Protein AF-A0A4Y3PPP7-F1 (afdb_monomer_lite)

Radius of gyration: 18.76 Å; chains: 1; bounding box: 45×21×52 Å

pLDDT: mean 89.16, std 13.16, range [40.22, 98.12]

Structure (mmCIF, N/CA/C/O backbone):
data_AF-A0A4Y3PPP7-F1
#
_entry.id   AF-A0A4Y3PPP7-F1
#
loop_
_atom_site.group_PDB
_atom_site.id
_atom_site.type_symbol
_atom_site.label_atom_id
_atom_site.label_alt_id
_atom_site.label_comp_id
_atom_site.label_asym_id
_atom_site.label_entity_id
_atom_site.label_seq_id
_atom_site.pdbx_PDB_ins_code
_atom_site.Cartn_x
_atom_site.Cartn_y
_atom_site.Cartn_z
_atom_site.occupancy
_atom_site.B_iso_or_equiv
_atom_site.auth_seq_id
_atom_site.auth_comp_id
_atom_site.auth_asym_id
_atom_site.auth_atom_id
_atom_site.pdbx_PDB_model_num
ATOM 1 N N . MET A 1 1 ? 28.582 -3.969 -33.931 1.00 72.75 1 MET A N 1
ATOM 2 C CA . MET A 1 1 ? 28.489 -4.325 -32.490 1.00 72.75 1 MET A CA 1
ATOM 3 C C . MET A 1 1 ? 28.028 -3.141 -31.638 1.00 72.75 1 MET A C 1
ATOM 5 O O . MET A 1 1 ? 27.135 -3.323 -30.822 1.00 72.75 1 MET A O 1
ATOM 9 N N . ILE A 1 2 ? 28.581 -1.937 -31.837 1.00 87.81 2 ILE A N 1
ATOM 10 C CA . ILE A 1 2 ? 28.218 -0.726 -31.073 1.00 87.81 2 ILE A CA 1
ATOM 11 C C . ILE A 1 2 ? 26.752 -0.302 -31.291 1.00 87.81 2 ILE A C 1
ATOM 13 O O . ILE A 1 2 ? 26.110 0.144 -30.345 1.00 87.81 2 ILE A O 1
ATOM 17 N N . ASP A 1 3 ? 26.198 -0.491 -32.492 1.00 93.38 3 ASP A N 1
ATOM 18 C CA . ASP A 1 3 ? 24.822 -0.072 -32.812 1.00 93.38 3 ASP A CA 1
ATOM 19 C C . ASP A 1 3 ? 23.767 -0.836 -32.007 1.00 93.38 3 ASP A C 1
ATOM 21 O O . ASP A 1 3 ? 22.842 -0.233 -31.466 1.00 93.38 3 ASP A O 1
ATOM 25 N N . LEU A 1 4 ? 23.967 -2.146 -31.828 1.00 91.69 4 LEU A N 1
ATOM 26 C CA . LEU A 1 4 ? 23.095 -2.979 -31.000 1.00 91.69 4 LEU A CA 1
ATOM 27 C C . LEU A 1 4 ? 23.133 -2.522 -29.533 1.00 91.69 4 LEU A C 1
ATOM 29 O O . LEU A 1 4 ? 22.097 -2.367 -28.896 1.00 91.69 4 LEU A O 1
ATOM 33 N N . LEU A 1 5 ? 24.323 -2.228 -29.000 1.00 90.62 5 LEU A N 1
ATOM 34 C CA . LEU A 1 5 ? 24.462 -1.726 -27.633 1.00 90.62 5 LEU A CA 1
ATOM 35 C C . LEU A 1 5 ? 23.773 -0.364 -27.454 1.00 90.62 5 LEU A C 1
ATOM 37 O O . LEU A 1 5 ? 23.032 -0.179 -26.493 1.00 90.62 5 LEU A O 1
ATOM 41 N N . ARG A 1 6 ? 23.977 0.577 -28.386 1.00 91.12 6 ARG A N 1
ATOM 42 C CA . ARG A 1 6 ? 23.343 1.907 -28.351 1.00 91.12 6 ARG A CA 1
ATOM 43 C C . ARG A 1 6 ? 21.819 1.831 -28.411 1.00 91.12 6 ARG A C 1
ATOM 45 O O . ARG A 1 6 ? 21.159 2.648 -27.779 1.00 91.12 6 ARG A O 1
ATOM 52 N N . GLN A 1 7 ? 21.271 0.845 -29.116 1.00 92.44 7 GLN A N 1
ATOM 53 C CA . GLN A 1 7 ? 19.828 0.631 -29.194 1.00 92.44 7 GLN A CA 1
ATOM 54 C C . GLN A 1 7 ? 19.231 0.130 -27.867 1.00 92.44 7 GLN A C 1
ATOM 56 O O . GLN A 1 7 ? 18.154 0.574 -27.477 1.00 92.44 7 GLN A O 1
ATOM 61 N N . PHE A 1 8 ? 19.923 -0.764 -27.149 1.00 94.19 8 PHE A N 1
ATOM 62 C CA . PHE A 1 8 ? 19.383 -1.420 -25.947 1.00 94.19 8 PHE A CA 1
ATOM 63 C C . PHE A 1 8 ? 19.863 -0.833 -24.614 1.00 94.19 8 PHE A C 1
ATOM 65 O O . PHE A 1 8 ? 19.302 -1.170 -23.573 1.00 94.19 8 PHE A O 1
ATOM 72 N N . ILE A 1 9 ? 20.846 0.072 -24.600 1.00 93.69 9 ILE A N 1
ATOM 73 C CA . ILE A 1 9 ? 21.402 0.614 -23.348 1.00 93.69 9 ILE A CA 1
ATOM 74 C C . ILE A 1 9 ? 20.351 1.307 -22.463 1.00 93.69 9 ILE A C 1
ATOM 76 O O . ILE A 1 9 ? 20.478 1.296 -21.242 1.00 93.69 9 ILE A O 1
ATOM 80 N N . GLY A 1 10 ? 19.289 1.866 -23.054 1.00 92.00 10 GLY A N 1
ATOM 81 C CA . GLY A 1 10 ? 18.164 2.448 -22.313 1.00 92.00 10 GLY A CA 1
ATOM 82 C C . GLY A 1 10 ? 17.222 1.408 -21.693 1.00 92.00 10 GLY A C 1
ATOM 83 O O . GLY A 1 10 ? 16.594 1.674 -20.671 1.00 92.00 10 GLY A O 1
ATOM 84 N N . TYR A 1 11 ? 17.160 0.196 -22.254 1.00 94.31 11 TYR A N 1
ATOM 85 C CA . TYR A 1 11 ? 16.265 -0.867 -21.788 1.00 94.31 11 TYR A CA 1
ATOM 86 C C . TYR A 1 11 ? 16.607 -1.355 -20.375 1.00 94.31 11 TYR A C 1
ATOM 88 O O . TYR A 1 11 ? 15.732 -1.847 -19.670 1.00 94.31 11 TYR A O 1
ATOM 96 N N . ARG A 1 12 ? 17.846 -1.156 -19.910 1.00 95.19 12 ARG A N 1
ATOM 97 C CA . ARG A 1 12 ? 18.282 -1.551 -18.559 1.00 95.19 12 ARG A CA 1
ATOM 98 C C . 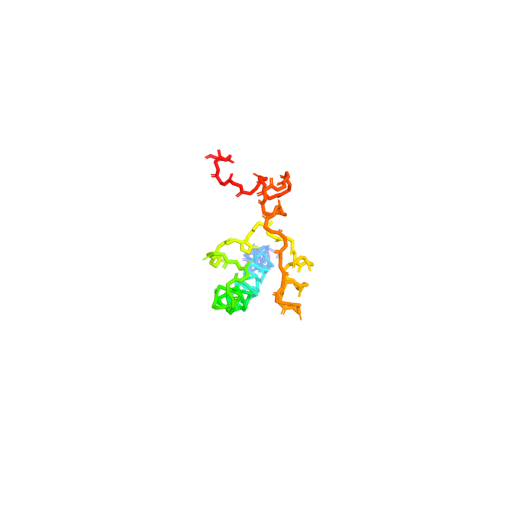ARG A 1 12 ? 17.439 -0.942 -17.427 1.00 95.19 12 ARG A C 1
ATOM 100 O O . ARG A 1 12 ? 17.319 -1.554 -16.375 1.00 95.19 12 ARG A O 1
ATOM 107 N N . GLU A 1 13 ? 16.837 0.230 -17.646 1.00 95.00 13 GLU A N 1
ATOM 108 C CA . GLU A 1 13 ? 15.978 0.913 -16.660 1.00 95.00 13 GLU A CA 1
ATOM 109 C C . GLU A 1 13 ? 14.495 0.535 -16.792 1.00 95.00 13 GLU A C 1
ATOM 111 O O . GLU A 1 13 ? 13.696 0.760 -15.878 1.00 95.00 13 GLU A O 1
ATOM 116 N N . TYR A 1 14 ? 14.105 -0.059 -17.923 1.00 95.56 14 TYR A N 1
ATOM 117 C CA . TYR A 1 14 ? 12.715 -0.399 -18.207 1.00 95.56 14 TYR A CA 1
ATOM 118 C C . TYR A 1 14 ? 12.094 -1.341 -17.156 1.00 95.56 14 TYR A C 1
ATOM 120 O O . TYR A 1 14 ? 10.962 -1.076 -16.740 1.00 95.56 14 TYR A O 1
ATOM 128 N N . PRO A 1 15 ? 12.794 -2.376 -16.639 1.00 96.56 15 PRO A N 1
ATOM 129 C CA . PRO A 1 15 ? 12.254 -3.224 -15.576 1.00 96.56 15 PRO A CA 1
ATOM 130 C C . PRO A 1 15 ? 11.883 -2.446 -14.310 1.00 96.56 15 PRO A C 1
ATOM 132 O O . PRO A 1 15 ? 10.812 -2.669 -13.747 1.00 96.56 15 PRO A O 1
ATOM 135 N N . LYS A 1 16 ? 12.715 -1.480 -13.896 1.00 95.69 16 LYS A N 1
ATOM 136 C CA . LYS A 1 16 ? 12.442 -0.627 -12.730 1.00 95.69 16 LYS A CA 1
ATOM 137 C C . LYS A 1 16 ? 11.186 0.213 -12.952 1.00 95.69 16 LYS A C 1
ATOM 139 O O . LYS A 1 16 ? 10.311 0.244 -12.087 1.00 95.69 16 LYS A O 1
ATOM 144 N N . TYR A 1 17 ? 11.068 0.845 -14.121 1.00 95.94 17 TYR A N 1
ATOM 145 C CA . TYR A 1 17 ? 9.865 1.595 -14.485 1.00 95.94 17 TYR A CA 1
ATOM 146 C C . TYR A 1 17 ? 8.616 0.700 -14.476 1.00 95.94 17 TYR A C 1
ATOM 148 O O . TYR A 1 17 ? 7.583 1.073 -13.920 1.00 95.94 17 TYR A O 1
ATOM 156 N N . GLY A 1 18 ? 8.720 -0.511 -15.030 1.00 97.12 18 GLY A N 1
ATOM 157 C CA . GLY A 1 18 ? 7.636 -1.491 -15.049 1.00 97.12 18 GLY A CA 1
ATOM 158 C C . GLY A 1 18 ? 7.162 -1.900 -13.651 1.00 97.12 18 GLY A C 1
ATOM 159 O O . GLY A 1 18 ? 5.954 -1.969 -13.417 1.00 97.12 18 GLY A O 1
ATOM 160 N N . ILE A 1 19 ? 8.091 -2.123 -12.717 1.00 97.56 19 ILE A N 1
ATOM 161 C CA . ILE A 1 19 ? 7.784 -2.455 -11.318 1.00 97.56 19 ILE A CA 1
ATOM 162 C C . ILE A 1 19 ? 7.050 -1.294 -10.638 1.00 97.56 19 ILE A C 1
ATOM 164 O O . ILE A 1 19 ? 5.941 -1.484 -10.140 1.00 97.56 19 ILE A O 1
ATOM 168 N N . VAL A 1 20 ? 7.613 -0.081 -10.680 1.00 97.50 20 VAL A N 1
ATOM 169 C CA . VAL A 1 20 ? 7.017 1.101 -10.026 1.00 97.50 20 VAL A CA 1
ATOM 170 C C . VAL A 1 20 ? 5.633 1.412 -10.598 1.00 97.50 20 VAL A C 1
ATOM 172 O O . VAL A 1 20 ? 4.699 1.688 -9.846 1.00 97.50 20 VAL A O 1
ATOM 175 N N . ARG A 1 21 ? 5.458 1.293 -11.920 1.00 97.31 21 ARG A N 1
ATOM 176 C CA . ARG A 1 21 ? 4.160 1.493 -12.578 1.00 97.31 21 ARG A CA 1
ATOM 177 C C . ARG A 1 21 ? 3.091 0.531 -12.053 1.00 97.31 21 ARG A C 1
ATOM 179 O O . ARG A 1 21 ? 1.953 0.947 -11.856 1.00 97.31 21 ARG A O 1
ATOM 186 N N . ARG A 1 22 ? 3.433 -0.740 -11.818 1.00 97.94 22 ARG A N 1
ATOM 187 C CA . ARG A 1 22 ? 2.497 -1.728 -11.248 1.00 97.94 22 ARG A CA 1
ATOM 188 C C . ARG A 1 22 ? 2.200 -1.439 -9.781 1.00 97.94 22 ARG A C 1
ATOM 190 O O . ARG A 1 22 ? 1.039 -1.466 -9.390 1.00 97.94 22 ARG A O 1
ATOM 197 N N . TYR A 1 23 ? 3.221 -1.092 -8.999 1.00 97.25 23 TYR A N 1
ATOM 198 C CA . TYR A 1 23 ? 3.043 -0.711 -7.596 1.00 97.25 23 TYR A CA 1
ATOM 199 C C . TYR A 1 23 ? 2.133 0.502 -7.441 1.00 97.25 23 TYR A C 1
ATOM 201 O O . TYR A 1 23 ? 1.326 0.535 -6.519 1.00 97.25 23 TYR A O 1
ATOM 209 N N . PHE A 1 24 ? 2.185 1.458 -8.370 1.00 97.44 24 PHE A N 1
ATOM 210 C CA . PHE A 1 24 ? 1.255 2.581 -8.365 1.00 97.44 24 PHE A CA 1
ATOM 211 C C . PHE A 1 24 ? -0.203 2.130 -8.531 1.00 97.44 24 PHE A C 1
ATOM 213 O O . PHE A 1 24 ? -1.063 2.576 -7.777 1.00 97.44 24 PHE A O 1
ATOM 220 N N . VAL A 1 25 ? -0.487 1.203 -9.451 1.00 98.12 25 VAL A N 1
ATOM 221 C CA . VAL A 1 25 ? -1.844 0.650 -9.628 1.00 98.12 25 VAL A CA 1
ATOM 222 C C . VAL A 1 25 ? -2.312 -0.080 -8.367 1.00 98.12 25 VAL A C 1
ATOM 224 O O . VAL A 1 25 ? -3.440 0.129 -7.929 1.00 98.12 25 VAL A O 1
ATOM 227 N N . TYR A 1 26 ? -1.443 -0.883 -7.747 1.00 97.50 26 TYR A N 1
ATOM 228 C CA . TYR A 1 26 ? -1.767 -1.566 -6.491 1.00 97.50 26 TYR A CA 1
ATOM 229 C C . TYR A 1 26 ? -2.025 -0.573 -5.361 1.00 97.50 26 TYR A C 1
ATOM 231 O O . TYR A 1 26 ? -3.020 -0.704 -4.658 1.00 97.50 26 TYR A O 1
ATOM 239 N N . LYS A 1 27 ? -1.201 0.473 -5.241 1.00 96.19 27 LYS A N 1
ATOM 240 C CA . LYS A 1 27 ? -1.404 1.547 -4.265 1.00 96.19 27 LYS A CA 1
ATOM 241 C C . LYS A 1 27 ? -2.781 2.192 -4.422 1.00 96.19 27 LYS A C 1
ATOM 243 O O . LYS A 1 27 ? -3.470 2.369 -3.428 1.00 96.19 27 LYS A O 1
ATOM 248 N N . GLN A 1 28 ? -3.202 2.509 -5.648 1.00 97.31 2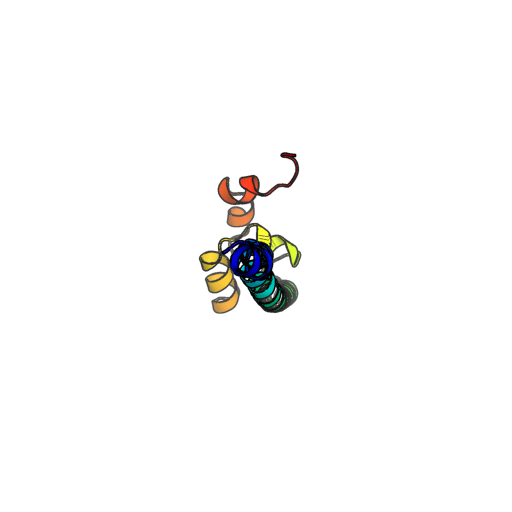8 GLN A N 1
ATOM 249 C CA . GLN A 1 28 ? -4.525 3.098 -5.893 1.00 97.31 28 GLN A CA 1
ATOM 250 C C . GLN A 1 28 ? -5.671 2.164 -5.483 1.00 97.31 28 GLN A C 1
ATOM 252 O O . GLN A 1 28 ? -6.670 2.631 -4.947 1.00 97.31 28 GLN A O 1
ATOM 257 N N . ALA A 1 29 ? -5.542 0.856 -5.720 1.00 96.94 29 ALA A N 1
ATOM 258 C CA . ALA A 1 29 ? -6.546 -0.113 -5.288 1.00 96.94 29 ALA A CA 1
ATOM 259 C C . ALA A 1 29 ? -6.603 -0.224 -3.756 1.00 96.94 29 ALA A C 1
ATOM 261 O O . ALA A 1 29 ? -7.679 -0.140 -3.178 1.00 96.94 29 ALA A O 1
ATOM 262 N N . LEU A 1 30 ? -5.445 -0.333 -3.101 1.00 97.00 30 LEU A N 1
ATOM 263 C CA . LEU A 1 30 ? -5.353 -0.442 -1.644 1.00 97.00 30 LEU A CA 1
ATOM 264 C C . LEU A 1 30 ? -5.874 0.812 -0.930 1.00 97.00 30 LEU A C 1
ATOM 266 O O . LEU A 1 30 ? -6.559 0.695 0.079 1.00 97.00 30 LEU A O 1
ATOM 270 N N . LEU A 1 31 ? -5.624 2.005 -1.479 1.00 96.62 31 LEU A N 1
ATOM 271 C CA . LEU A 1 31 ? -6.154 3.254 -0.924 1.00 96.62 31 LEU A CA 1
ATOM 272 C C . LEU A 1 31 ? -7.686 3.280 -0.897 1.00 96.62 31 LEU A C 1
ATOM 274 O O . LEU A 1 31 ? -8.260 3.748 0.079 1.00 96.62 31 LEU A O 1
ATOM 278 N N . LYS A 1 32 ? -8.351 2.725 -1.916 1.00 97.12 32 LYS A N 1
ATOM 279 C CA . LYS A 1 32 ? -9.819 2.627 -1.935 1.00 97.12 32 LYS A CA 1
ATOM 280 C C . LYS A 1 32 ? -10.358 1.693 -0.854 1.00 97.12 32 LYS A C 1
ATOM 282 O O . LYS A 1 32 ? -11.418 1.955 -0.299 1.00 97.12 32 LYS A O 1
ATOM 287 N N . GLU A 1 33 ? -9.647 0.610 -0.553 1.00 97.06 33 GLU A N 1
ATOM 288 C CA . GLU A 1 33 ? -10.016 -0.285 0.552 1.00 97.06 33 GLU A CA 1
ATOM 289 C C . GLU A 1 33 ? -9.791 0.396 1.909 1.00 97.06 33 GLU A C 1
ATOM 291 O O . GLU A 1 33 ? -10.637 0.320 2.796 1.00 97.06 33 GLU A O 1
ATOM 296 N N . ALA A 1 34 ? -8.696 1.144 2.059 1.00 96.56 34 ALA A N 1
ATOM 297 C CA . ALA A 1 34 ? -8.452 1.936 3.260 1.00 96.56 34 ALA A CA 1
ATOM 298 C C . ALA A 1 34 ? -9.515 3.031 3.467 1.00 96.56 34 ALA A C 1
ATOM 300 O O . ALA A 1 34 ? -9.967 3.229 4.590 1.00 96.56 34 ALA A O 1
ATOM 301 N N . GLU A 1 35 ? -9.990 3.691 2.406 1.00 97.44 35 GLU A N 1
ATOM 302 C CA . GLU A 1 35 ? -11.114 4.637 2.495 1.00 97.44 35 GLU A CA 1
ATOM 303 C C . GLU A 1 35 ? -12.387 3.970 3.043 1.00 97.44 35 GLU A C 1
ATOM 305 O O . GLU A 1 35 ? -13.078 4.554 3.881 1.00 97.44 35 GLU A O 1
ATOM 310 N N . GLN A 1 36 ? -12.682 2.732 2.633 1.00 96.88 36 GLN A N 1
ATOM 311 C CA . GLN A 1 36 ? -13.810 1.970 3.181 1.00 96.88 36 GLN A CA 1
ATOM 312 C C . GLN A 1 36 ? -13.606 1.644 4.667 1.00 96.88 36 GLN A C 1
ATOM 314 O O . GLN A 1 36 ? -14.544 1.758 5.457 1.00 96.88 36 GLN A O 1
ATOM 319 N N . LEU A 1 37 ? -12.380 1.304 5.077 1.00 96.56 37 LEU A N 1
ATOM 320 C CA . LEU A 1 37 ? -12.045 1.071 6.485 1.00 96.56 37 LEU A CA 1
ATOM 321 C C . LEU A 1 37 ? -12.184 2.335 7.346 1.00 96.56 37 LEU A C 1
ATOM 323 O O . LEU A 1 37 ? -12.613 2.232 8.497 1.00 96.56 37 LEU A O 1
ATOM 327 N N . VAL A 1 38 ? -11.871 3.517 6.800 1.00 96.88 38 VAL A N 1
ATOM 328 C CA . VAL A 1 38 ? -12.122 4.810 7.466 1.00 96.88 38 VAL A CA 1
ATOM 329 C C . VAL A 1 38 ? -13.622 5.030 7.646 1.00 96.88 38 VAL A C 1
ATOM 331 O O . VAL A 1 38 ? -14.073 5.353 8.742 1.00 96.88 38 VAL A O 1
ATOM 334 N N . GLN A 1 39 ? -14.419 4.807 6.596 1.00 96.56 39 GLN A N 1
ATOM 335 C CA . GLN A 1 39 ? -15.881 4.938 6.670 1.00 96.56 39 GLN A CA 1
ATOM 336 C C . GLN A 1 39 ? -16.504 3.968 7.684 1.00 96.56 39 GLN A C 1
ATOM 338 O O . GLN A 1 39 ? -17.460 4.322 8.371 1.00 96.56 39 GLN A O 1
ATOM 343 N N . ALA A 1 40 ? -15.942 2.764 7.810 1.00 95.19 40 ALA A N 1
ATOM 344 C CA . ALA A 1 40 ? -16.335 1.773 8.807 1.00 95.19 40 ALA A CA 1
ATOM 345 C C . ALA A 1 40 ? -15.816 2.083 10.229 1.00 95.19 40 ALA A C 1
ATOM 347 O O . ALA A 1 40 ? -16.173 1.379 11.174 1.00 95.19 40 ALA A O 1
ATOM 348 N N . GLY A 1 41 ? -14.979 3.114 10.400 1.00 94.62 41 GLY A N 1
ATOM 349 C CA . GLY A 1 41 ? -14.390 3.502 11.684 1.00 94.62 41 GLY A CA 1
ATOM 350 C C . GLY A 1 41 ? -13.330 2.530 12.213 1.00 94.62 41 GLY A C 1
ATOM 351 O O . GLY A 1 41 ? -13.032 2.546 13.407 1.00 94.62 41 GLY A O 1
ATOM 352 N N . VAL A 1 42 ? -12.779 1.668 11.351 1.00 95.56 42 VAL A N 1
ATOM 353 C CA . VAL A 1 42 ? -11.749 0.676 11.708 1.00 95.56 42 VAL A CA 1
ATOM 354 C C . VAL A 1 42 ? -10.375 1.337 11.821 1.00 95.56 42 VAL A C 1
ATOM 356 O O . VAL A 1 42 ? -9.622 1.050 12.752 1.00 95.56 42 VAL A O 1
ATOM 359 N N . ILE A 1 43 ? -10.068 2.243 10.890 1.00 94.81 43 ILE A N 1
ATOM 360 C CA . ILE A 1 43 ? -8.889 3.121 10.910 1.00 94.81 43 ILE A CA 1
ATOM 361 C C . ILE A 1 43 ? -9.338 4.587 10.956 1.00 94.81 43 ILE A C 1
ATOM 363 O O . ILE A 1 43 ? -10.474 4.888 10.588 1.00 94.81 43 ILE A O 1
ATOM 367 N N . ARG A 1 44 ? -8.491 5.501 11.446 1.00 94.06 44 ARG A N 1
ATOM 368 C CA . ARG A 1 44 ? -8.856 6.924 11.589 1.00 94.06 44 ARG A CA 1
ATOM 369 C C . ARG A 1 44 ? -8.603 7.698 10.305 1.00 94.06 44 ARG A C 1
ATOM 371 O O . ARG A 1 44 ? -9.428 8.524 9.927 1.00 94.06 44 ARG A O 1
ATOM 378 N N . GLU A 1 45 ? -7.485 7.420 9.648 1.00 94.12 45 GLU A N 1
ATOM 379 C CA . GLU A 1 45 ? -7.064 8.072 8.415 1.00 94.12 45 GLU A CA 1
ATOM 380 C C . GLU A 1 45 ? -6.651 7.022 7.381 1.00 94.12 45 GLU A C 1
ATOM 382 O O . GLU A 1 45 ? -6.156 5.948 7.715 1.00 94.12 45 GLU A O 1
ATOM 387 N N . THR A 1 46 ? -6.819 7.326 6.093 1.00 93.50 46 THR A N 1
ATOM 388 C CA . THR A 1 46 ? -6.455 6.400 5.005 1.00 93.50 46 THR A CA 1
ATOM 389 C C . THR A 1 46 ? -4.960 6.048 5.030 1.00 93.50 46 THR A C 1
ATOM 391 O O . THR A 1 46 ? -4.560 4.961 4.612 1.00 93.50 46 THR A O 1
ATOM 394 N N . GLU A 1 47 ? -4.125 6.955 5.541 1.00 91.69 47 GLU A N 1
ATOM 395 C CA . GLU A 1 47 ? -2.670 6.796 5.632 1.00 91.69 47 GLU A CA 1
ATOM 396 C C . GLU A 1 47 ? -2.235 5.820 6.735 1.00 91.69 47 GLU A C 1
ATOM 398 O O . GLU A 1 47 ? -1.127 5.287 6.662 1.00 91.69 47 GLU A O 1
ATOM 403 N N . ASP A 1 48 ? -3.119 5.475 7.682 1.00 92.69 48 ASP A N 1
ATOM 404 C CA . ASP A 1 48 ? -2.838 4.464 8.710 1.00 92.69 48 ASP A CA 1
ATOM 405 C C . ASP A 1 48 ? -2.522 3.086 8.102 1.00 92.69 48 ASP A C 1
ATOM 407 O O . ASP A 1 48 ? -1.796 2.282 8.689 1.00 92.69 48 ASP A O 1
ATOM 411 N N . MET A 1 49 ? -3.010 2.825 6.885 1.00 93.44 49 MET A N 1
ATOM 412 C CA . MET A 1 49 ? -2.697 1.621 6.118 1.00 93.44 49 MET A CA 1
ATOM 413 C C . MET A 1 49 ? -1.191 1.441 5.872 1.00 93.44 49 MET A C 1
ATOM 415 O O . MET A 1 49 ? -0.733 0.306 5.764 1.00 93.44 49 MET A O 1
ATOM 419 N N . TYR A 1 50 ? -0.404 2.520 5.782 1.00 91.81 50 TYR A N 1
ATOM 420 C CA . TYR A 1 50 ? 1.040 2.424 5.523 1.00 91.81 50 TYR A CA 1
ATOM 421 C C . TYR A 1 50 ? 1.823 1.793 6.677 1.00 91.81 50 TYR A C 1
ATOM 423 O O . TYR A 1 50 ? 2.939 1.318 6.478 1.00 91.81 50 TYR A O 1
ATOM 431 N N . TYR A 1 51 ? 1.225 1.757 7.865 1.00 91.50 51 TYR A N 1
ATOM 432 C CA . TYR A 1 51 ? 1.795 1.154 9.063 1.00 91.50 51 TYR A CA 1
ATOM 433 C C . TYR A 1 51 ? 1.419 -0.319 9.236 1.00 91.50 51 TYR A C 1
ATOM 435 O O . TYR A 1 51 ? 1.911 -0.972 10.158 1.00 91.50 51 TYR A O 1
ATOM 443 N N . LEU A 1 52 ? 0.565 -0.842 8.353 1.00 92.44 52 LEU A N 1
ATOM 444 C CA . LEU A 1 52 ? 0.137 -2.231 8.342 1.00 92.44 52 LEU A CA 1
ATOM 445 C C . LEU A 1 52 ? 0.921 -3.014 7.294 1.00 92.44 52 LEU A C 1
ATOM 447 O O . LEU A 1 52 ? 1.151 -2.571 6.167 1.00 92.44 52 LEU A O 1
ATOM 451 N N . THR A 1 53 ? 1.281 -4.239 7.644 1.00 93.50 53 THR A N 1
ATOM 452 C CA . THR A 1 53 ? 1.704 -5.224 6.654 1.00 93.50 53 THR A CA 1
ATOM 453 C C . THR A 1 53 ? 0.528 -5.593 5.746 1.00 93.50 53 THR A C 1
ATOM 455 O O . THR A 1 53 ? -0.645 -5.445 6.099 1.00 93.50 53 THR A O 1
ATOM 458 N N . PHE A 1 54 ? 0.824 -6.146 4.567 1.00 93.69 54 PHE A N 1
ATOM 459 C CA . PHE A 1 54 ? -0.223 -6.583 3.639 1.00 93.69 54 PHE A CA 1
ATOM 460 C C . PHE A 1 54 ? -1.183 -7.612 4.265 1.00 93.69 54 PHE A C 1
ATOM 462 O O . PHE A 1 54 ? -2.381 -7.575 3.997 1.00 93.69 54 PHE A O 1
ATOM 469 N N . ALA A 1 55 ? -0.675 -8.504 5.123 1.00 94.69 55 ALA A N 1
ATOM 470 C CA . ALA A 1 55 ? -1.491 -9.506 5.805 1.00 94.69 55 ALA A CA 1
ATOM 471 C C . ALA A 1 55 ? -2.443 -8.878 6.838 1.00 94.69 55 ALA A C 1
ATOM 473 O O . ALA A 1 55 ? -3.613 -9.248 6.891 1.00 94.69 55 ALA A O 1
ATOM 474 N N . GLU A 1 56 ? -1.964 -7.908 7.620 1.00 94.81 56 GLU A N 1
ATOM 475 C CA . GLU A 1 56 ? -2.782 -7.187 8.605 1.00 94.81 56 GLU A CA 1
ATOM 476 C C . GLU A 1 56 ? -3.872 -6.360 7.926 1.00 94.81 56 GLU A C 1
ATOM 478 O O . GLU A 1 56 ? -5.027 -6.413 8.341 1.00 94.81 56 GLU A O 1
ATOM 483 N N . LEU A 1 57 ? -3.529 -5.655 6.843 1.00 95.19 57 LEU A N 1
ATOM 484 C CA . LEU A 1 57 ? -4.503 -4.921 6.039 1.00 95.19 57 LEU A CA 1
ATOM 485 C C . LEU A 1 57 ? -5.561 -5.861 5.446 1.00 95.19 57 LEU A C 1
ATOM 487 O O . LEU A 1 57 ? -6.752 -5.57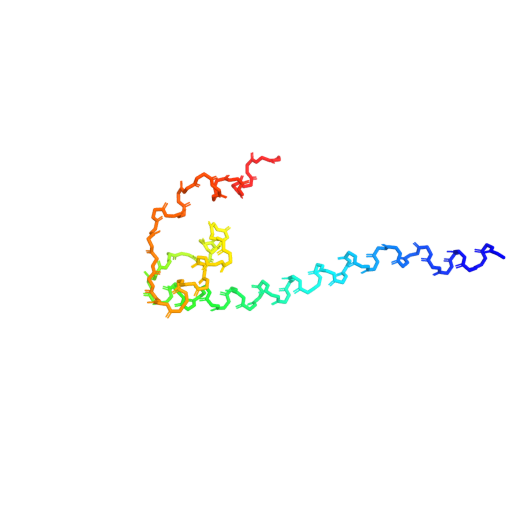1 5.516 1.00 95.19 57 LEU A O 1
ATOM 491 N N . HIS A 1 58 ? -5.141 -6.998 4.888 1.00 95.81 58 HIS A N 1
ATOM 492 C CA . HIS A 1 58 ? -6.057 -7.991 4.331 1.00 95.81 58 HIS A CA 1
ATOM 493 C C . HIS A 1 58 ? -7.037 -8.523 5.390 1.00 95.81 58 HIS A C 1
ATOM 495 O O . HIS A 1 58 ? -8.240 -8.598 5.138 1.00 95.81 58 HIS A O 1
ATOM 501 N N . GLU A 1 59 ? -6.553 -8.847 6.592 1.00 96.12 59 GLU A N 1
ATOM 502 C CA . GLU A 1 59 ? -7.418 -9.275 7.695 1.00 96.12 59 GLU A CA 1
ATOM 503 C C . GLU A 1 59 ? -8.341 -8.154 8.190 1.00 96.12 59 GLU A C 1
ATOM 505 O O . GLU A 1 59 ? -9.512 -8.420 8.479 1.00 96.12 59 GLU A O 1
ATOM 510 N N . ALA A 1 60 ? -7.867 -6.907 8.229 1.00 95.19 60 ALA A N 1
ATOM 511 C CA . ALA A 1 60 ? -8.679 -5.754 8.607 1.00 95.19 60 ALA A CA 1
ATOM 512 C C . ALA A 1 60 ? -9.842 -5.535 7.630 1.00 95.19 60 ALA A C 1
ATOM 514 O O . ALA A 1 60 ? -10.980 -5.398 8.074 1.00 95.19 60 ALA A O 1
ATOM 515 N N . VAL A 1 61 ? -9.588 -5.598 6.317 1.00 95.69 61 VAL A N 1
ATOM 516 C CA . VAL A 1 61 ? -10.628 -5.519 5.272 1.00 95.69 61 VAL A CA 1
ATOM 517 C C . VAL A 1 61 ? -11.613 -6.683 5.385 1.00 95.69 61 VAL A C 1
ATOM 519 O O . VAL A 1 61 ? -12.825 -6.488 5.336 1.00 95.69 61 VAL A O 1
ATOM 522 N N . ARG A 1 62 ? -11.117 -7.908 5.592 1.00 96.38 62 ARG A N 1
ATOM 523 C CA . ARG A 1 62 ? -11.962 -9.110 5.669 1.00 96.38 62 ARG A CA 1
ATOM 524 C C . ARG A 1 62 ? -12.870 -9.127 6.900 1.00 96.38 62 ARG A C 1
ATOM 526 O O . ARG A 1 62 ? -13.976 -9.662 6.837 1.00 96.38 62 ARG A O 1
ATOM 533 N N . THR A 1 63 ? -12.390 -8.618 8.032 1.00 96.00 63 THR A N 1
ATOM 534 C CA . THR A 1 63 ? -13.074 -8.739 9.331 1.00 96.00 63 THR A CA 1
ATOM 535 C C . THR A 1 63 ? -13.705 -7.439 9.826 1.00 96.00 63 THR A C 1
ATOM 537 O O . THR A 1 63 ? -14.480 -7.488 10.783 1.00 96.00 63 THR A O 1
ATOM 540 N N . ASN A 1 64 ? -13.395 -6.300 9.195 1.00 94.12 64 ASN A N 1
ATOM 541 C CA . ASN A 1 64 ? -13.713 -4.948 9.667 1.00 94.12 64 ASN A CA 1
ATOM 542 C C . ASN A 1 64 ? -13.309 -4.719 11.131 1.00 94.12 64 ASN A C 1
ATOM 544 O O . ASN A 1 64 ? -14.029 -4.096 11.913 1.00 94.12 64 ASN A O 1
ATOM 548 N N . LYS A 1 65 ? -12.164 -5.278 11.530 1.00 92.94 65 LYS A N 1
ATOM 549 C CA . LYS A 1 65 ? -11.607 -5.151 12.878 1.00 92.94 65 LYS A CA 1
ATOM 550 C C . LYS A 1 65 ? -10.103 -4.962 12.788 1.00 92.94 65 LYS A C 1
ATOM 552 O O . LYS A 1 65 ? -9.434 -5.649 12.026 1.00 92.94 65 LYS A O 1
ATOM 557 N N . LEU A 1 66 ? -9.578 -4.071 13.618 1.00 92.94 66 LEU A N 1
ATOM 558 C CA . LEU A 1 66 ? -8.148 -3.835 13.751 1.00 92.94 66 LEU A CA 1
ATOM 559 C C . LEU A 1 66 ? -7.835 -3.483 15.207 1.00 92.94 66 LEU A C 1
ATOM 561 O O . LEU A 1 66 ? -8.501 -2.631 15.795 1.00 92.94 66 LEU A O 1
ATOM 565 N N . ASP A 1 67 ? -6.822 -4.126 15.792 1.00 91.38 67 ASP A N 1
ATOM 566 C CA . ASP A 1 67 ? -6.246 -3.644 17.048 1.00 91.38 67 ASP A CA 1
ATOM 567 C C . ASP A 1 67 ? -5.301 -2.484 16.729 1.00 91.38 67 ASP A C 1
ATOM 569 O O . ASP A 1 67 ? -4.208 -2.675 16.194 1.00 91.38 67 ASP A O 1
ATOM 573 N N . TYR A 1 68 ? -5.716 -1.266 17.077 1.00 88.88 68 TYR A N 1
ATOM 574 C CA . TYR A 1 68 ? -4.953 -0.050 16.798 1.00 88.88 68 TYR A CA 1
ATOM 575 C C . TYR A 1 68 ? -3.558 -0.031 17.437 1.00 88.88 68 TYR A C 1
ATOM 577 O O . TYR A 1 68 ? -2.702 0.755 17.032 1.00 88.88 68 TYR A O 1
ATOM 585 N N . ARG A 1 69 ? -3.290 -0.896 18.425 1.00 88.38 69 ARG A N 1
ATOM 586 C CA . ARG A 1 69 ? -1.949 -1.056 19.006 1.00 88.38 69 ARG A CA 1
ATOM 587 C C . ARG A 1 69 ? -0.932 -1.533 17.971 1.00 88.38 69 ARG A C 1
ATOM 589 O O . ARG A 1 69 ? 0.236 -1.167 18.090 1.00 88.38 69 ARG A O 1
ATOM 596 N N . 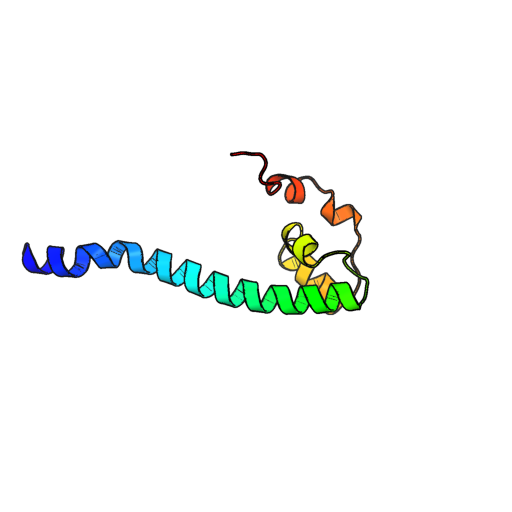ILE A 1 70 ? -1.369 -2.261 16.940 1.00 87.56 70 ILE A N 1
ATOM 597 C CA . ILE A 1 70 ? -0.512 -2.753 15.851 1.00 87.56 70 ILE A CA 1
ATOM 598 C C . ILE A 1 70 ? 0.174 -1.585 15.131 1.00 87.56 70 ILE A C 1
ATOM 600 O O . ILE A 1 70 ? 1.377 -1.642 14.889 1.00 87.56 70 ILE A O 1
ATOM 604 N N . ILE A 1 71 ? -0.537 -0.474 14.917 1.00 85.06 71 ILE A N 1
ATOM 605 C CA . ILE A 1 71 ? 0.003 0.729 14.258 1.00 85.06 71 ILE A CA 1
ATOM 606 C C . ILE A 1 71 ? 1.139 1.367 15.079 1.00 85.06 71 ILE A C 1
ATOM 608 O O . ILE A 1 71 ? 1.972 2.084 14.536 1.00 85.06 71 ILE A O 1
ATOM 612 N N . SER A 1 72 ? 1.244 1.076 16.379 1.00 81.12 72 SER A N 1
ATOM 613 C CA . SER A 1 72 ? 2.305 1.598 17.257 1.00 81.12 72 SER A CA 1
ATOM 614 C C . SER A 1 72 ? 3.532 0.679 17.420 1.00 81.12 72 SER A C 1
ATOM 616 O O . SER A 1 72 ? 4.453 1.017 18.171 1.00 81.12 72 SER A O 1
ATOM 618 N N . THR A 1 73 ? 3.550 -0.468 16.735 1.00 81.38 73 THR A N 1
ATOM 619 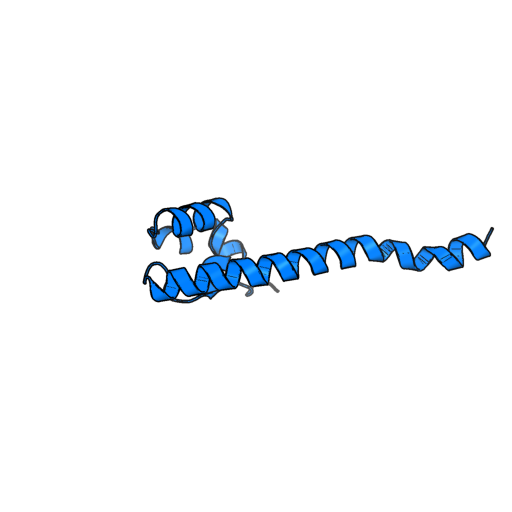C CA . THR A 1 73 ? 4.570 -1.532 16.845 1.00 81.38 73 THR A CA 1
ATOM 620 C C . THR A 1 73 ? 5.912 -1.125 16.203 1.00 81.38 73 THR A C 1
ATOM 622 O O . THR A 1 73 ? 5.951 -0.263 15.336 1.00 81.38 73 THR A O 1
ATOM 625 N N . PRO A 1 74 ? 7.069 -1.707 16.572 1.00 67.25 74 PRO A N 1
ATOM 626 C CA . PRO A 1 74 ? 8.352 -1.280 16.001 1.00 67.25 74 PRO A CA 1
ATOM 627 C C . PRO A 1 74 ? 8.451 -1.342 14.464 1.00 67.25 74 PRO A C 1
ATOM 629 O O . PRO A 1 74 ? 9.053 -0.446 13.881 1.00 67.25 74 PRO A O 1
ATOM 632 N N . HIS A 1 75 ? 7.821 -2.322 13.799 1.00 77.19 75 HIS A N 1
ATOM 633 C CA . HIS A 1 75 ? 7.854 -2.423 12.329 1.00 77.19 75 HIS A CA 1
ATOM 634 C C . HIS A 1 75 ? 7.061 -1.315 11.624 1.00 77.19 75 HIS A C 1
ATOM 636 O O . HIS A 1 75 ? 7.321 -1.025 10.460 1.00 77.19 75 HIS A O 1
ATOM 642 N N . SER A 1 76 ? 6.097 -0.684 12.300 1.00 65.19 76 SER A N 1
ATOM 643 C CA . SER A 1 76 ? 5.396 0.475 11.748 1.00 65.19 76 SER A CA 1
ATOM 644 C C . SER A 1 76 ? 6.238 1.748 11.887 1.00 65.19 76 SER A C 1
ATOM 646 O O . SER A 1 76 ? 6.180 2.631 11.036 1.00 65.19 76 SER A O 1
ATOM 648 N N . ARG A 1 77 ? 7.105 1.828 12.905 1.00 60.41 77 ARG A N 1
ATOM 649 C CA . ARG A 1 77 ? 8.005 2.973 13.126 1.00 60.41 77 ARG A CA 1
ATOM 650 C C . ARG A 1 77 ? 9.184 3.050 12.161 1.00 60.41 77 ARG A C 1
ATOM 652 O O . ARG A 1 77 ? 9.721 4.137 11.984 1.00 60.41 77 ARG A O 1
ATOM 659 N N . GLU A 1 78 ? 9.574 1.944 11.527 1.00 59.06 78 GLU A N 1
ATOM 660 C CA . GLU A 1 78 ? 10.640 1.941 10.507 1.00 59.06 78 GLU A CA 1
ATOM 661 C C . GLU A 1 78 ? 10.314 2.824 9.288 1.00 59.06 78 GLU A C 1
ATOM 663 O O . GLU A 1 78 ? 11.223 3.222 8.564 1.00 59.06 78 GLU A O 1
ATOM 668 N N . TRP A 1 79 ? 9.039 3.177 9.086 1.00 56.00 79 TRP A N 1
ATOM 669 C CA . TRP A 1 79 ? 8.554 3.947 7.936 1.00 56.00 79 TRP A CA 1
ATOM 670 C C . TRP A 1 79 ? 8.170 5.397 8.270 1.00 56.00 79 TRP A C 1
ATOM 672 O O . TRP A 1 79 ? 7.679 6.107 7.392 1.00 56.00 79 TRP A O 1
ATOM 682 N N . ASP A 1 80 ? 8.385 5.861 9.509 1.00 56.47 80 ASP A N 1
ATOM 683 C CA . ASP A 1 80 ? 8.238 7.281 9.849 1.00 56.47 80 ASP A CA 1
ATOM 684 C C . ASP A 1 80 ? 9.358 8.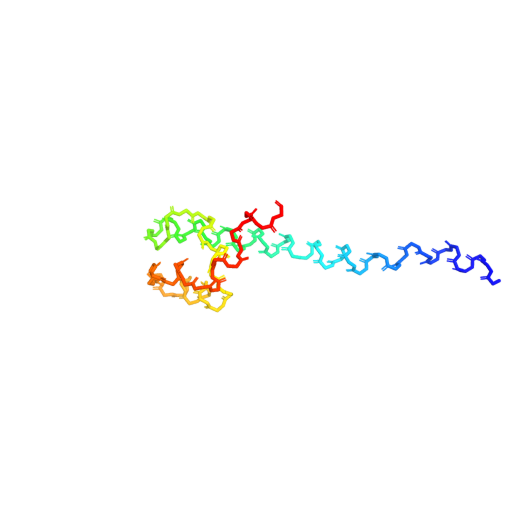038 9.123 1.00 56.47 80 ASP A C 1
ATOM 686 O O . ASP A 1 80 ? 10.527 7.929 9.491 1.00 56.47 80 ASP A O 1
ATOM 690 N N . GLY A 1 81 ? 9.015 8.740 8.037 1.00 56.81 81 GLY A N 1
ATOM 691 C CA . GLY A 1 81 ? 9.920 9.377 7.067 1.00 56.81 81 GLY A CA 1
ATOM 692 C C . GLY A 1 81 ? 10.828 10.489 7.612 1.00 56.81 81 GLY A C 1
ATOM 693 O O . GLY A 1 81 ? 11.218 11.381 6.868 1.00 56.81 81 GLY A O 1
ATOM 694 N N . ARG A 1 82 ? 11.164 10.448 8.904 1.00 51.91 82 ARG A N 1
ATOM 695 C CA . ARG A 1 82 ? 12.129 11.286 9.623 1.00 51.91 82 ARG A CA 1
ATOM 696 C C . ARG A 1 82 ? 13.562 10.748 9.580 1.00 51.91 82 ARG A C 1
ATOM 698 O O . ARG A 1 82 ? 14.425 11.284 10.268 1.00 51.91 82 ARG A O 1
ATOM 705 N N . VAL A 1 83 ? 13.822 9.689 8.815 1.00 48.09 83 VAL A N 1
ATOM 706 C CA . VAL A 1 83 ? 15.173 9.157 8.590 1.00 48.09 83 VAL A CA 1
ATOM 707 C C . VAL A 1 83 ? 15.568 9.364 7.130 1.00 48.09 83 VAL A C 1
ATOM 709 O O . VAL A 1 83 ? 15.794 8.394 6.425 1.00 48.09 83 VAL A O 1
ATOM 712 N N . TYR A 1 84 ? 15.603 10.623 6.684 1.00 40.22 84 TYR A N 1
ATOM 713 C CA . TYR A 1 84 ? 16.464 11.164 5.619 1.00 40.22 84 TYR A CA 1
ATOM 714 C C . TYR A 1 84 ? 16.568 12.681 5.784 1.00 40.22 84 TYR A C 1
ATOM 716 O O . TYR A 1 84 ? 15.532 13.306 6.103 1.00 40.22 84 TYR A O 1
#

Foldseek 3Di:
DVVVCVVCVVVVCVVVVVVVVVVVVVVVVLLVLLVVLCVLVQDVDSCLCLLDDPVQSVVCSVPVHDDCVSCVDPSSVVPPPPPD

Organism: Brevibacillus parabrevis (NCBI:txid54914)

Secondary structure (DSSP, 8-state):
-HHHHHHHTTGGGHHHHHHHHHHHHHHHHHHHHHHHHHHTTSSSSGGGGGGS-HHHHHHHHHHT---GGGGGSHHHHTT-S---

Sequence (84 aa):
MIDLLRQFIGYREYPKYGIVRRYFVYKQALLKEAEQLVQAGVIRETEDMYYLTFAELHEAVRTNKLDYRIISTPHSREWDGRVY

InterPro domains:
  IPR051549 Phosphoenolpyruvate Utilizing Enzyme [PTHR43615] (2-73)